Protein AF-A0AB33XRN3-F1 (afdb_monomer)

InterPro domains:
  IPR049844 RsaX20-like [NF038026] (4-34)
  IPR049844 RsaX20-like [PF28144] (4-35)

Organism: NCBI:txid1203259

pLDDT: mean 81.22, std 14.86, range [43.84, 95.44]

Foldseek 3Di:
DPPLCPLVNLVVQCPDPDPVSNVVSVVSNVVVVVVVD

Sequence (37 aa):
MAEKTDYASAARRLKSKNPKTRSRAKRVIKAVKKTTK

Structure (mmCIF, N/CA/C/O backbone):
data_AF-A0AB33XRN3-F1
#
_entry.id   AF-A0AB33XRN3-F1
#
loop_
_atom_site.group_PDB
_atom_site.id
_atom_site.type_symbol
_atom_site.label_atom_id
_atom_site.label_alt_id
_atom_site.label_comp_id
_atom_site.label_asym_id
_atom_site.label_entity_id
_atom_site.label_seq_id
_atom_site.pdbx_PDB_ins_code
_atom_site.Cartn_x
_atom_site.Cartn_y
_atom_site.Cartn_z
_atom_site.occupancy
_atom_site.B_iso_or_equiv
_atom_site.auth_seq_id
_atom_site.auth_comp_id
_atom_site.auth_asym_id
_atom_site.auth_atom_id
_atom_site.pdbx_PDB_model_num
ATOM 1 N N . MET A 1 1 ? -7.820 11.502 -6.392 1.00 43.84 1 MET A N 1
ATOM 2 C CA . MET A 1 1 ? -8.538 10.300 -5.926 1.00 43.84 1 MET A CA 1
ATOM 3 C C . MET A 1 1 ? -7.758 9.647 -4.800 1.00 43.84 1 MET A C 1
ATOM 5 O O . MET A 1 1 ? -6.770 8.963 -5.045 1.00 43.84 1 MET A O 1
ATOM 9 N N . ALA A 1 2 ? -8.147 9.913 -3.553 1.00 46.28 2 ALA A N 1
ATOM 10 C CA . ALA A 1 2 ? -7.681 9.136 -2.412 1.00 46.28 2 ALA A CA 1
ATOM 11 C C . ALA A 1 2 ? -8.383 7.778 -2.478 1.00 46.28 2 ALA A C 1
ATOM 13 O O . ALA A 1 2 ? -9.357 7.532 -1.773 1.00 46.28 2 ALA A O 1
ATOM 14 N N . GLU A 1 3 ? -7.957 6.938 -3.421 1.00 48.06 3 GLU A N 1
ATOM 15 C CA . GLU A 1 3 ? -8.466 5.582 -3.521 1.00 48.06 3 GLU A CA 1
ATOM 16 C C . GLU A 1 3 ? -8.204 4.917 -2.178 1.00 48.06 3 GLU A C 1
ATOM 18 O O . GLU A 1 3 ? -7.045 4.766 -1.761 1.00 48.06 3 GLU A O 1
ATOM 23 N N . LYS A 1 4 ? -9.306 4.603 -1.484 1.00 56.69 4 LYS A N 1
ATOM 24 C CA . LYS A 1 4 ? -9.350 3.736 -0.313 1.00 56.69 4 LYS A CA 1
ATOM 25 C C . LYS A 1 4 ? -8.459 2.557 -0.643 1.00 56.69 4 LYS A C 1
ATOM 27 O O . LYS A 1 4 ? -8.795 1.707 -1.461 1.00 56.69 4 LYS A O 1
ATOM 32 N N . THR A 1 5 ? -7.245 2.584 -0.113 1.00 60.28 5 THR A N 1
ATOM 33 C CA . THR A 1 5 ? -6.259 1.575 -0.448 1.00 60.28 5 THR A CA 1
ATOM 34 C C . THR A 1 5 ? -6.700 0.377 0.355 1.00 60.28 5 THR A C 1
ATOM 36 O O . THR A 1 5 ? -6.429 0.315 1.553 1.00 60.28 5 THR A O 1
ATOM 39 N N . ASP A 1 6 ? -7.475 -0.494 -0.289 1.00 74.19 6 ASP A N 1
ATOM 40 C CA . ASP A 1 6 ? -8.098 -1.630 0.370 1.00 74.19 6 ASP A CA 1
ATOM 41 C C . ASP A 1 6 ? -7.061 -2.356 1.210 1.00 74.19 6 ASP A C 1
ATOM 43 O O . ASP A 1 6 ? -5.954 -2.648 0.737 1.00 74.19 6 ASP A O 1
ATOM 47 N N . TYR A 1 7 ? -7.405 -2.636 2.464 1.00 76.44 7 TYR A N 1
ATOM 48 C CA . TYR A 1 7 ? -6.503 -3.303 3.395 1.00 76.44 7 TYR A CA 1
ATOM 49 C C . TYR A 1 7 ? -5.955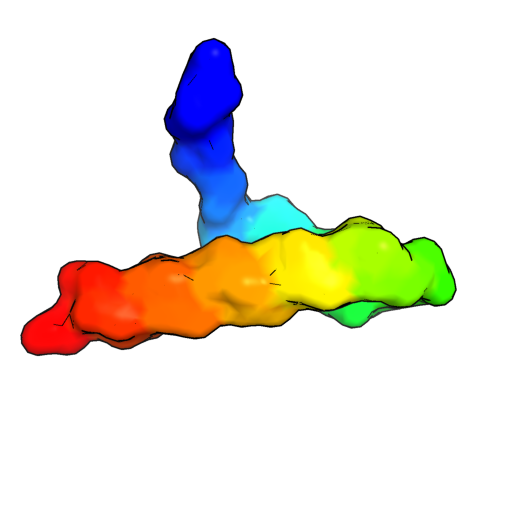 -4.604 2.783 1.00 76.44 7 TYR A C 1
ATOM 51 O O . TYR A 1 7 ? -4.753 -4.871 2.848 1.00 76.44 7 TYR A O 1
ATOM 59 N N . ALA A 1 8 ? -6.807 -5.343 2.062 1.00 79.94 8 ALA A N 1
ATOM 60 C CA . ALA A 1 8 ? -6.435 -6.535 1.302 1.00 79.94 8 ALA A CA 1
ATOM 61 C C . ALA A 1 8 ? -5.387 -6.254 0.201 1.00 79.94 8 ALA A C 1
ATOM 63 O O . ALA A 1 8 ? -4.442 -7.022 0.004 1.00 79.94 8 ALA A O 1
ATOM 64 N N . SER A 1 9 ? -5.498 -5.125 -0.503 1.00 84.25 9 SER A N 1
ATOM 65 C CA . SER A 1 9 ? -4.517 -4.683 -1.503 1.00 84.25 9 SER A CA 1
ATOM 66 C C . SER A 1 9 ? -3.185 -4.289 -0.855 1.00 84.25 9 SER A C 1
ATOM 68 O O . SER A 1 9 ? -2.113 -4.692 -1.324 1.00 84.25 9 SER A O 1
ATOM 70 N N . ALA A 1 10 ? -3.224 -3.568 0.268 1.00 86.44 10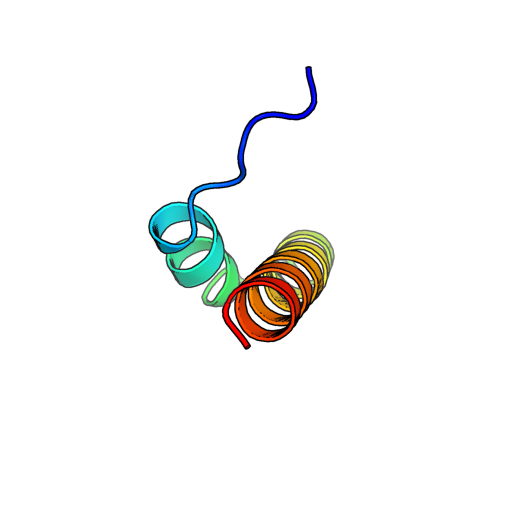 ALA A N 1
ATOM 71 C CA . ALA A 1 10 ? -2.028 -3.206 1.025 1.00 86.44 10 ALA A CA 1
ATOM 72 C C . ALA A 1 10 ? -1.304 -4.445 1.589 1.00 86.44 10 ALA A C 1
ATOM 74 O O . ALA A 1 10 ? -0.077 -4.530 1.497 1.00 86.44 10 ALA A O 1
ATOM 75 N N . ALA A 1 11 ? -2.046 -5.440 2.082 1.00 87.75 11 ALA A N 1
ATOM 76 C CA . ALA A 1 11 ? -1.492 -6.703 2.568 1.00 87.75 11 ALA A CA 1
ATOM 77 C C . ALA A 1 11 ? -0.767 -7.494 1.463 1.00 87.75 11 ALA A C 1
ATOM 79 O O . ALA A 1 11 ? 0.318 -8.030 1.696 1.00 87.75 11 ALA A O 1
ATOM 80 N N . ARG A 1 12 ? -1.286 -7.501 0.227 1.00 90.25 12 ARG A N 1
ATOM 81 C CA . ARG A 1 12 ? -0.568 -8.091 -0.921 1.00 90.25 12 ARG A CA 1
ATOM 82 C C . ARG A 1 12 ? 0.707 -7.315 -1.261 1.00 90.25 12 ARG A C 1
ATOM 84 O O . ARG A 1 12 ? 1.762 -7.910 -1.475 1.00 90.25 12 ARG A O 1
ATOM 91 N N . ARG A 1 13 ? 0.642 -5.979 -1.250 1.00 91.06 13 ARG A N 1
ATOM 92 C CA . ARG A 1 13 ? 1.777 -5.086 -1.562 1.00 91.06 13 ARG A CA 1
ATOM 93 C C . ARG A 1 13 ? 2.921 -5.161 -0.546 1.00 91.06 13 ARG A C 1
ATOM 95 O O . ARG A 1 13 ? 4.061 -4.866 -0.906 1.00 91.06 13 ARG A O 1
ATOM 102 N N . LEU A 1 14 ? 2.656 -5.602 0.684 1.00 89.62 14 LEU A N 1
ATOM 103 C CA . LEU A 1 14 ? 3.686 -5.882 1.693 1.00 89.62 14 LEU A CA 1
ATOM 104 C C . LEU A 1 14 ? 4.681 -6.965 1.249 1.00 89.62 14 LEU A C 1
ATOM 106 O O . LEU A 1 14 ? 5.857 -6.879 1.598 1.00 89.62 14 LEU A O 1
ATOM 110 N N . LYS A 1 15 ? 4.227 -7.940 0.451 1.00 91.75 15 LYS A N 1
ATOM 111 C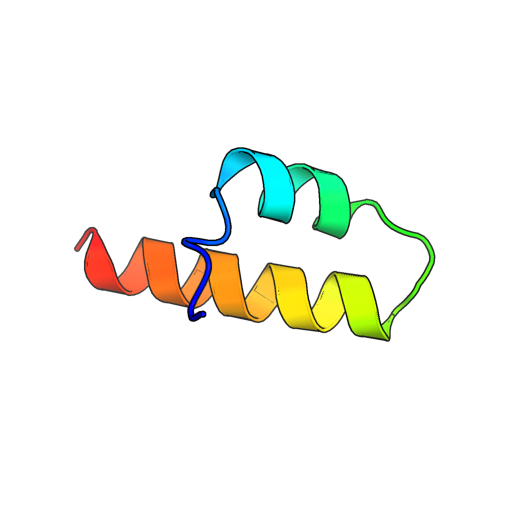 CA . LYS A 1 15 ? 5.061 -9.030 -0.082 1.00 91.75 15 LYS A CA 1
ATOM 112 C C . LYS A 1 15 ? 5.848 -8.630 -1.338 1.00 91.75 15 LYS A C 1
ATOM 114 O O . LYS A 1 15 ? 6.587 -9.438 -1.887 1.00 91.75 15 LYS A O 1
ATOM 119 N N . SER A 1 16 ? 5.705 -7.389 -1.814 1.00 92.88 16 SER A N 1
ATOM 120 C CA . SER A 1 16 ? 6.422 -6.918 -3.000 1.00 92.88 16 SER A CA 1
ATOM 121 C C . SER A 1 16 ? 7.932 -6.827 -2.752 1.00 92.88 16 SER A C 1
ATOM 123 O O . SER A 1 16 ? 8.387 -6.358 -1.701 1.00 92.88 16 SER A O 1
ATOM 125 N N . LYS A 1 17 ? 8.717 -7.201 -3.771 1.00 94.06 17 LYS A N 1
ATOM 126 C CA . LYS A 1 17 ? 10.173 -6.991 -3.802 1.00 94.06 17 LYS A CA 1
ATOM 127 C C . LYS A 1 17 ? 10.543 -5.501 -3.849 1.00 94.06 17 LYS A C 1
ATOM 129 O O . LYS A 1 17 ? 11.618 -5.134 -3.388 1.00 94.06 17 LYS A O 1
ATOM 134 N N . ASN A 1 18 ? 9.647 -4.632 -4.331 1.00 95.44 18 ASN A N 1
ATOM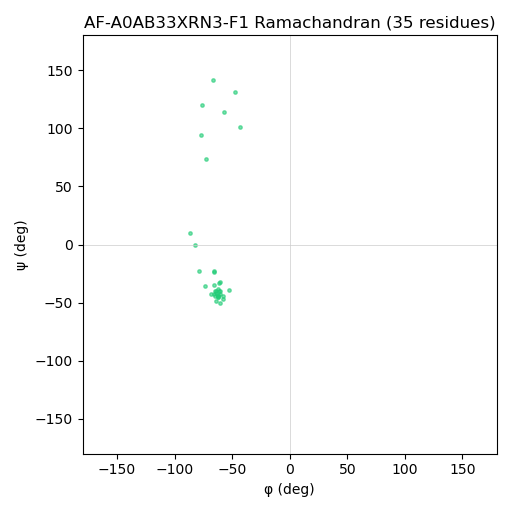 135 C CA . ASN A 1 18 ? 9.909 -3.197 -4.427 1.00 95.44 18 ASN A CA 1
ATOM 136 C C . ASN A 1 18 ? 9.811 -2.506 -3.044 1.00 95.44 18 ASN A C 1
ATOM 138 O O . ASN A 1 18 ? 8.731 -2.490 -2.434 1.00 95.44 18 ASN A O 1
ATOM 142 N N . PRO A 1 19 ? 10.893 -1.869 -2.553 1.00 93.69 19 PRO A N 1
ATOM 143 C CA . PRO A 1 19 ? 10.921 -1.249 -1.229 1.00 93.69 19 PRO A CA 1
ATOM 144 C C . PRO A 1 19 ? 9.976 -0.045 -1.093 1.00 93.69 19 PRO A C 1
ATOM 146 O O . PRO A 1 19 ? 9.364 0.127 -0.034 1.00 93.69 19 PRO A O 1
ATOM 149 N N . LYS A 1 20 ? 9.787 0.759 -2.151 1.00 92.38 20 LYS A N 1
ATOM 150 C CA . LYS A 1 20 ? 8.879 1.923 -2.125 1.00 92.38 20 LYS A CA 1
ATOM 151 C C . LYS A 1 20 ? 7.428 1.473 -1.938 1.00 92.38 20 LYS A C 1
ATOM 153 O O 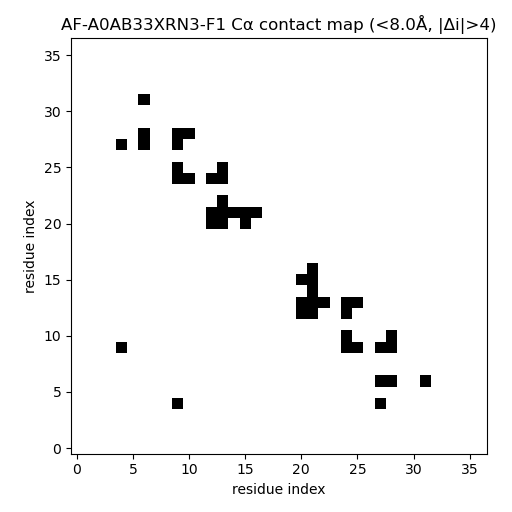. LYS A 1 20 ? 6.705 2.010 -1.095 1.00 92.38 20 LYS A O 1
ATOM 158 N N . THR A 1 21 ? 7.034 0.427 -2.663 1.00 90.56 21 THR A N 1
ATOM 159 C CA . THR A 1 21 ? 5.701 -0.188 -2.579 1.00 90.56 21 THR A CA 1
ATOM 160 C C . THR A 1 21 ? 5.438 -0.766 -1.191 1.00 90.56 21 THR A C 1
ATOM 162 O O . THR A 1 21 ? 4.393 -0.496 -0.594 1.00 90.56 21 THR A O 1
ATOM 165 N N . ARG A 1 22 ? 6.416 -1.486 -0.632 1.00 94.19 22 ARG A N 1
ATOM 166 C CA . ARG A 1 22 ? 6.328 -2.072 0.711 1.00 94.19 22 ARG A CA 1
ATOM 167 C C . ARG A 1 22 ? 6.232 -1.006 1.808 1.00 94.19 22 ARG A C 1
ATOM 169 O O . ARG A 1 22 ? 5.415 -1.132 2.717 1.00 94.19 22 ARG A O 1
ATOM 176 N N . SER A 1 23 ? 7.012 0.072 1.705 1.00 93.19 23 SER A N 1
ATOM 177 C CA . SER A 1 23 ? 6.954 1.209 2.637 1.00 93.19 23 SER A CA 1
ATOM 178 C C . SER A 1 23 ? 5.589 1.910 2.608 1.00 93.19 23 SER A C 1
ATOM 180 O O . SER A 1 23 ? 4.996 2.190 3.654 1.00 93.19 23 SER A O 1
ATOM 182 N N . ARG A 1 24 ? 5.024 2.131 1.413 1.00 90.50 24 ARG A N 1
ATOM 183 C CA . ARG A 1 24 ? 3.671 2.691 1.268 1.00 90.50 24 ARG A CA 1
ATOM 184 C C . ARG A 1 24 ? 2.608 1.773 1.882 1.00 90.50 24 ARG A C 1
ATOM 186 O O . ARG A 1 24 ? 1.767 2.261 2.629 1.00 90.50 24 ARG A O 1
ATOM 193 N N . ALA A 1 25 ? 2.687 0.462 1.645 1.00 91.94 25 ALA A N 1
ATOM 194 C CA . ALA A 1 25 ? 1.766 -0.516 2.228 1.00 91.94 25 ALA A CA 1
ATOM 195 C C . ALA A 1 25 ? 1.800 -0.525 3.767 1.00 91.94 25 ALA A C 1
ATOM 197 O O . ALA A 1 25 ? 0.746 -0.507 4.402 1.00 91.94 25 ALA A O 1
ATOM 198 N N . LYS A 1 26 ? 2.996 -0.458 4.374 1.00 92.00 26 LYS A N 1
ATOM 199 C CA . LYS A 1 26 ? 3.147 -0.340 5.836 1.00 92.00 26 LYS A CA 1
ATOM 200 C C . LYS A 1 26 ? 2.434 0.896 6.395 1.00 92.00 26 LYS A C 1
ATOM 202 O O . LYS A 1 26 ? 1.756 0.792 7.415 1.00 92.00 26 LYS A O 1
ATOM 207 N N . ARG A 1 27 ? 2.567 2.055 5.734 1.00 91.25 27 ARG A N 1
ATOM 208 C CA . ARG A 1 27 ? 1.899 3.302 6.157 1.00 91.25 27 ARG A CA 1
ATOM 209 C C . ARG A 1 27 ? 0.379 3.179 6.115 1.00 91.25 27 ARG A C 1
ATOM 211 O O . ARG A 1 27 ? -0.271 3.553 7.084 1.00 91.25 27 ARG A O 1
ATOM 218 N N . VAL A 1 28 ? -0.161 2.606 5.040 1.00 87.75 28 VAL A N 1
ATOM 219 C CA . VAL A 1 28 ? -1.606 2.381 4.886 1.00 87.75 28 VAL A CA 1
ATOM 220 C C . VAL A 1 28 ? -2.138 1.468 5.990 1.00 87.75 28 VAL A C 1
ATOM 222 O O . VAL A 1 28 ? -3.079 1.835 6.681 1.00 87.75 28 VAL A O 1
ATOM 225 N N . ILE A 1 29 ? -1.504 0.316 6.222 1.00 87.38 29 ILE A N 1
ATOM 226 C CA . ILE A 1 29 ? -1.950 -0.642 7.249 1.00 87.38 29 ILE A CA 1
ATOM 227 C C . ILE A 1 29 ? -1.908 -0.022 8.650 1.00 87.38 29 ILE A C 1
ATOM 229 O O . ILE A 1 29 ? 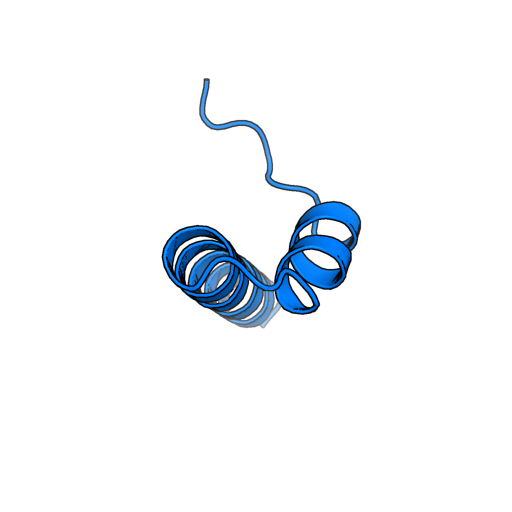-2.829 -0.220 9.441 1.00 87.38 29 ILE A O 1
ATOM 233 N N . LYS A 1 30 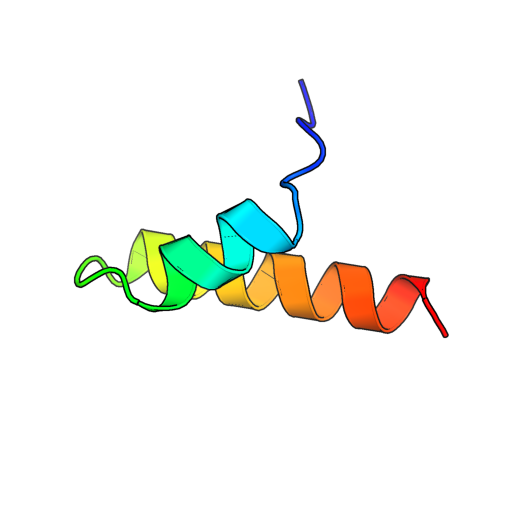? -0.868 0.766 8.956 1.00 89.38 30 LYS A N 1
ATOM 234 C CA . LYS A 1 30 ? -0.763 1.489 10.231 1.00 89.38 30 LYS A CA 1
ATOM 235 C C . LYS A 1 30 ? -1.860 2.546 10.383 1.00 89.38 30 LYS A C 1
ATOM 237 O O . LYS A 1 30 ? -2.378 2.698 11.485 1.00 89.38 30 LYS A O 1
ATOM 242 N N . ALA A 1 31 ? -2.197 3.264 9.311 1.00 86.81 31 ALA A N 1
ATOM 243 C CA . ALA A 1 31 ? -3.277 4.245 9.316 1.00 86.81 31 ALA A CA 1
ATOM 244 C C . ALA A 1 31 ? -4.631 3.571 9.576 1.00 86.81 31 ALA A C 1
ATOM 246 O O . ALA A 1 31 ? -5.315 3.969 10.510 1.00 86.81 31 ALA A O 1
ATOM 247 N N . VAL A 1 32 ? -4.942 2.488 8.852 1.00 82.12 32 VAL A N 1
ATOM 248 C CA . VAL A 1 32 ? -6.182 1.714 9.041 1.00 82.12 32 VAL A CA 1
ATOM 249 C C . VAL A 1 32 ? -6.293 1.183 10.473 1.00 82.12 32 VAL A C 1
ATOM 251 O O . VAL A 1 32 ? -7.314 1.384 11.119 1.00 82.12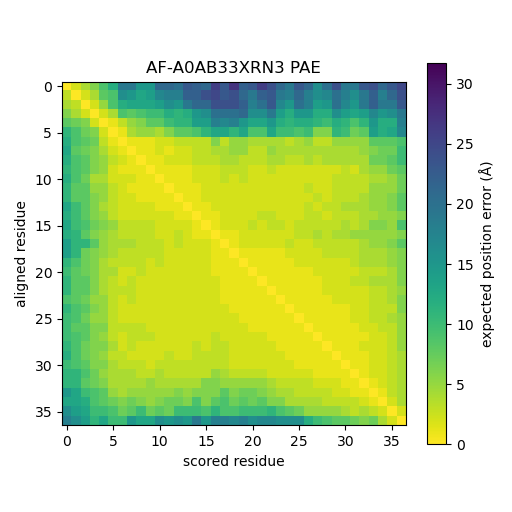 32 VAL A O 1
ATOM 254 N N . LYS A 1 33 ? -5.223 0.582 11.016 1.00 80.62 33 LYS A N 1
ATOM 255 C CA . LYS A 1 33 ? -5.216 0.056 12.394 1.00 80.62 33 LYS A CA 1
ATOM 256 C C . LYS A 1 33 ? -5.436 1.143 13.454 1.00 80.62 33 LYS A C 1
ATOM 258 O O . LYS A 1 33 ? -5.992 0.855 14.507 1.00 80.62 33 LYS A O 1
ATOM 263 N N . LYS A 1 34 ? -4.958 2.369 13.206 1.00 79.12 34 LYS A N 1
ATOM 264 C CA . LYS A 1 34 ? -5.173 3.514 14.104 1.00 79.12 34 LYS A CA 1
ATOM 265 C C . LYS A 1 34 ? -6.602 4.040 14.042 1.00 79.12 34 LYS A C 1
ATOM 267 O O . LYS A 1 34 ? -7.090 4.487 15.063 1.00 79.12 34 LYS A O 1
ATOM 272 N N . THR A 1 35 ? -7.233 4.016 12.871 1.00 75.06 35 THR A N 1
ATOM 273 C CA . THR A 1 35 ? -8.610 4.498 12.690 1.00 75.06 35 THR A CA 1
ATOM 274 C C . THR A 1 35 ? -9.669 3.507 13.165 1.00 75.06 35 THR A C 1
ATOM 276 O O . THR A 1 35 ? -10.788 3.911 13.434 1.00 75.06 35 THR A O 1
ATOM 279 N N . THR A 1 36 ? -9.346 2.213 13.244 1.00 66.00 36 THR A N 1
ATOM 280 C CA . THR A 1 36 ? -10.257 1.166 13.745 1.00 66.00 36 THR A CA 1
ATOM 281 C C . THR A 1 36 ? -10.202 0.987 15.267 1.00 66.00 36 THR A C 1
ATOM 283 O O . THR A 1 36 ? -10.703 -0.015 15.769 1.00 66.00 36 THR A O 1
ATOM 286 N N . LYS A 1 37 ? -9.529 1.885 15.988 1.00 52.16 37 LYS A N 1
ATOM 287 C CA . LYS A 1 37 ? -9.440 1.893 17.448 1.00 52.16 37 LYS A CA 1
ATOM 288 C C . LYS A 1 37 ? -10.131 3.145 17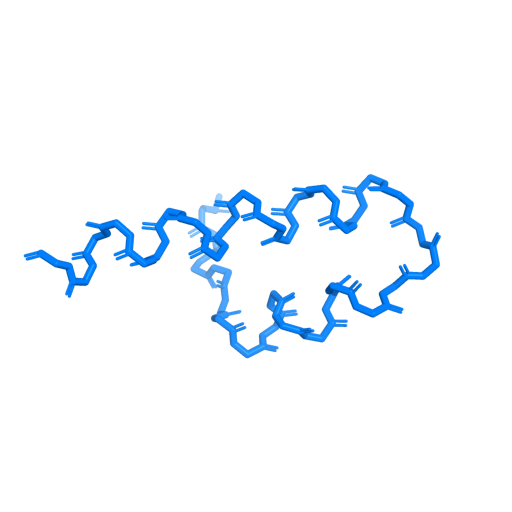.963 1.00 52.16 37 LYS A C 1
ATOM 290 O O . LYS A 1 37 ? -10.776 3.030 19.021 1.00 52.16 37 LYS A O 1
#

Radius of gyration: 9.77 Å; Cα contacts (8 Å, |Δi|>4): 23; chains: 1; bounding box: 21×19×23 Å

Mean predicted aligned error: 5.46 Å

Nearest PDB structures (foldseek):
  6swy-assembly1_5  TM=8.443E-01  e=3.806E+00  Saccharomyces cerevisiae S288C
  7faw-assembly1_A  TM=9.055E-01  e=7.988E+00  Saccharomyces cerevisiae S288C
  8d9w-assembly1_A  TM=8.133E-01  e=6.100E+00  Homo sapiens

Secondary structure (DSSP, 8-state):
------HHHHHHHHT-S-HHHHHHHHHHHHHHHHHT-

Solvent-accessible surface area (backbone atoms only — not comparable to full-atom values): 2252 Å² total; per-residue (Å²): 131,88,69,78,73,46,66,72,58,31,61,59,34,52,74,44,89,51,66,69,54,22,52,52,20,53,54,51,53,53,50,52,61,60,72,78,105